Protein AF-A0A199XP90-F1 (afdb_monomer)

Solvent-accessible surface area (backbone atoms only — not comparable to full-atom values): 10133 Å² total; per-residue (Å²): 135,80,82,78,70,86,72,71,59,47,82,38,42,65,69,56,48,63,66,47,54,86,47,52,88,56,64,65,50,75,44,83,44,78,49,76,59,96,94,42,81,42,69,34,28,42,36,39,73,71,50,55,44,55,86,31,50,39,32,76,76,26,42,27,30,39,24,42,55,60,107,55,81,41,78,66,85,40,76,44,91,37,74,41,68,68,54,44,53,51,50,45,55,52,41,36,74,75,69,54,57,38,44,68,35,54,50,32,42,28,63,55,61,92,88,61,94,69,41,43,48,25,52,42,96,47,85,54,65,55,80,49,64,30,72,69,48,50,50,53,41,54,77,68,66,66,76,95,77,83,87,80,93,73,74,58,52,63,71,73,82,81,86,78,88,130

Organism: NCBI:txid29536

pLDDT: mean 78.68, std 18.37, range [20.64, 97.25]

Nearest PDB structures (foldseek):
  4yb7-assembly1_I  TM=4.421E-01  e=9.995E+00  Campylobacter jejuni RM1221

Structure (mmCIF, N/CA/C/O backbone):
data_AF-A0A199XP90-F1
#
_entry.id   AF-A0A199XP90-F1
#
loop_
_atom_site.group_PDB
_atom_site.id
_atom_site.type_symbol
_atom_site.label_atom_id
_atom_site.label_alt_id
_atom_site.label_comp_id
_atom_site.label_asym_id
_atom_site.label_entity_id
_atom_site.label_seq_id
_atom_site.pdbx_PDB_ins_code
_atom_site.Cartn_x
_atom_site.Cartn_y
_atom_site.Cartn_z
_atom_site.occupancy
_atom_site.B_iso_or_equiv
_atom_site.auth_seq_id
_atom_site.auth_comp_id
_atom_site.auth_asym_id
_atom_site.auth_atom_id
_atom_site.pdbx_PDB_model_num
ATOM 1 N N . MET A 1 1 ? 7.357 25.015 -2.105 1.00 20.64 1 MET A N 1
ATOM 2 C CA . MET A 1 1 ? 6.019 24.513 -2.471 1.00 20.64 1 MET A CA 1
ATOM 3 C C . MET A 1 1 ? 6.181 23.012 -2.601 1.00 20.64 1 MET A C 1
ATOM 5 O O . MET A 1 1 ? 6.912 22.584 -3.479 1.00 20.64 1 MET A O 1
ATOM 9 N N . VAL A 1 2 ? 5.710 22.246 -1.619 1.00 20.98 2 VAL A N 1
ATOM 10 C CA . VAL A 1 2 ? 5.901 20.790 -1.586 1.00 20.98 2 VAL A CA 1
ATOM 11 C C . VAL A 1 2 ? 4.670 20.192 -2.247 1.00 20.98 2 VAL A C 1
ATOM 13 O O . VAL A 1 2 ? 3.575 20.334 -1.707 1.00 20.98 2 VAL A O 1
ATOM 16 N N . GLU A 1 3 ? 4.826 19.609 -3.436 1.00 20.81 3 GLU A N 1
ATOM 17 C CA . GLU A 1 3 ? 3.765 18.792 -4.022 1.00 20.81 3 GLU A CA 1
ATOM 18 C C . GLU A 1 3 ? 3.508 17.618 -3.076 1.00 20.81 3 GLU A C 1
ATOM 20 O O . GLU A 1 3 ? 4.380 16.784 -2.829 1.00 20.81 3 GLU A O 1
ATOM 25 N N . ILE A 1 4 ? 2.311 17.593 -2.495 1.00 24.44 4 ILE A N 1
ATOM 26 C CA . ILE A 1 4 ? 1.813 16.455 -1.735 1.00 24.44 4 ILE A CA 1
ATOM 27 C C . ILE A 1 4 ? 1.481 15.396 -2.786 1.00 24.44 4 ILE A C 1
ATOM 29 O O . ILE A 1 4 ? 0.396 15.406 -3.361 1.00 24.44 4 ILE A O 1
ATOM 33 N N . GLY A 1 5 ? 2.441 14.518 -3.089 1.00 34.72 5 GLY A N 1
ATOM 34 C CA . GLY A 1 5 ? 2.122 13.249 -3.739 1.00 34.72 5 GLY A CA 1
ATOM 35 C C . GLY A 1 5 ? 1.011 12.581 -2.932 1.00 34.72 5 GLY A C 1
ATOM 36 O O . GLY A 1 5 ? 1.022 12.666 -1.702 1.00 34.72 5 GLY A O 1
ATOM 37 N N . PHE A 1 6 ? 0.018 11.994 -3.597 1.00 39.84 6 PHE A N 1
ATOM 38 C CA . PHE A 1 6 ? -1.089 11.305 -2.938 1.00 39.84 6 PHE A CA 1
ATOM 39 C C . PHE A 1 6 ? -0.557 10.068 -2.197 1.00 39.84 6 PHE A C 1
ATOM 41 O O . PHE A 1 6 ? -0.653 8.937 -2.664 1.00 39.84 6 PHE A O 1
ATOM 48 N N . TYR A 1 7 ? 0.045 10.271 -1.027 1.00 51.91 7 TYR A N 1
ATOM 49 C CA . TYR A 1 7 ? 0.364 9.203 -0.102 1.00 51.91 7 TYR A CA 1
ATOM 50 C C . TYR A 1 7 ? -0.975 8.622 0.348 1.00 51.91 7 TYR A C 1
ATOM 52 O O . TYR A 1 7 ? -1.729 9.273 1.069 1.00 51.91 7 TYR A O 1
ATOM 60 N N . GLN A 1 8 ? -1.314 7.416 -0.108 1.00 72.25 8 GLN A N 1
ATOM 61 C CA . GLN A 1 8 ? -2.481 6.730 0.431 1.00 72.25 8 GLN A CA 1
ATOM 62 C C . GLN A 1 8 ? -2.183 6.358 1.885 1.00 72.25 8 GLN A C 1
ATOM 64 O O . GLN A 1 8 ? -1.399 5.454 2.188 1.00 72.25 8 GLN A O 1
ATOM 69 N N . TYR A 1 9 ? -2.769 7.125 2.792 1.00 84.19 9 TYR A N 1
ATOM 70 C CA . TYR A 1 9 ? -2.802 6.843 4.216 1.00 84.19 9 TYR A CA 1
ATOM 71 C C . TYR A 1 9 ? -4.001 5.950 4.531 1.00 84.19 9 TYR A C 1
ATOM 73 O O . TYR A 1 9 ? -5.032 6.046 3.866 1.00 84.19 9 TYR A O 1
ATOM 81 N N . LEU A 1 10 ? -3.903 5.127 5.576 1.00 87.62 10 LEU A N 1
ATOM 82 C CA . LEU A 1 10 ? -5.098 4.522 6.167 1.00 87.62 10 LEU A CA 1
ATOM 83 C C . LEU A 1 10 ? -5.641 5.448 7.253 1.00 87.62 10 LEU A C 1
ATOM 85 O O . LEU A 1 10 ? -4.874 5.957 8.065 1.00 87.62 10 LEU A O 1
ATOM 89 N N . ILE A 1 11 ? -6.957 5.633 7.302 1.00 90.44 11 ILE A N 1
ATOM 90 C CA . ILE A 1 11 ? -7.628 6.260 8.445 1.00 90.44 11 ILE A CA 1
ATOM 91 C C . ILE A 1 11 ? -8.235 5.133 9.269 1.00 90.44 11 ILE A C 1
ATOM 93 O O . ILE A 1 11 ? -9.194 4.497 8.844 1.00 90.44 11 ILE A O 1
ATOM 97 N N . ILE A 1 12 ? -7.648 4.855 10.431 1.00 92.88 12 ILE A N 1
ATOM 98 C CA . ILE A 1 12 ? -8.002 3.695 11.257 1.00 92.88 12 ILE A CA 1
ATOM 99 C C . ILE A 1 12 ? -8.224 4.100 12.706 1.00 92.88 12 ILE A C 1
ATOM 101 O O . ILE A 1 12 ? -7.587 5.017 13.218 1.00 92.88 12 ILE A O 1
ATOM 105 N N . ASN A 1 13 ? -9.145 3.428 13.392 1.00 93.12 13 ASN A N 1
ATOM 106 C CA . ASN A 1 13 ? -9.347 3.658 14.821 1.00 93.12 13 ASN A CA 1
ATOM 107 C C . ASN A 1 13 ? -8.183 3.064 15.646 1.00 93.12 13 ASN A C 1
ATOM 109 O O . ASN A 1 13 ? -7.346 2.314 15.137 1.00 93.12 13 ASN A O 1
ATOM 113 N N . GLU A 1 14 ? -8.115 3.415 16.932 1.00 94.88 14 GLU A N 1
ATOM 114 C CA . GLU A 1 14 ? -7.035 2.961 17.821 1.00 94.88 14 GLU A CA 1
ATOM 115 C C . GLU A 1 14 ? -6.998 1.433 17.975 1.00 94.88 14 GLU A C 1
ATOM 117 O O . GLU A 1 14 ? -5.920 0.843 17.977 1.00 94.88 14 GLU A O 1
ATOM 122 N N . SER A 1 15 ? -8.162 0.782 18.055 1.00 95.62 15 SER A N 1
ATOM 123 C CA . SER A 1 15 ? -8.261 -0.674 18.201 1.00 95.62 15 SER A CA 1
ATOM 124 C C . SER A 1 15 ? -7.674 -1.407 16.996 1.00 95.62 15 SER A C 1
ATOM 126 O O . SER A 1 15 ? -6.905 -2.351 17.164 1.00 95.62 15 SER A O 1
ATOM 128 N N . PHE A 1 16 ? -7.984 -0.947 15.783 1.00 95.56 16 PHE A N 1
ATOM 129 C CA . PHE A 1 16 ? -7.468 -1.553 14.564 1.00 95.56 16 PHE A CA 1
ATOM 130 C C . PHE A 1 16 ? -5.976 -1.265 14.384 1.00 95.56 16 PHE A C 1
ATOM 132 O O . PHE A 1 16 ? -5.216 -2.162 14.029 1.00 95.56 16 PHE A O 1
ATOM 139 N N . LEU A 1 17 ? -5.517 -0.058 14.734 1.00 94.94 17 LEU A N 1
ATOM 140 C CA . LEU A 1 17 ? -4.087 0.251 14.786 1.00 94.94 17 LEU A CA 1
ATOM 141 C C . LEU A 1 17 ? -3.339 -0.681 15.754 1.00 94.94 17 LEU A C 1
ATOM 143 O O . LEU A 1 17 ? -2.279 -1.201 15.411 1.00 94.94 17 LEU A O 1
ATOM 147 N N . ALA A 1 18 ? -3.870 -0.901 16.959 1.00 96.25 18 ALA A N 1
ATOM 148 C CA . ALA A 1 18 ? -3.273 -1.805 17.940 1.00 96.25 18 ALA A CA 1
ATOM 149 C C . ALA A 1 18 ? -3.199 -3.250 17.423 1.00 96.25 18 ALA A C 1
ATOM 151 O O . ALA A 1 18 ? -2.173 -3.904 17.604 1.00 96.25 18 ALA A O 1
ATOM 152 N N . PHE A 1 19 ? -4.246 -3.710 16.734 1.00 96.81 19 PHE A N 1
ATOM 153 C CA . PHE A 1 19 ? -4.288 -5.020 16.086 1.00 96.81 19 PHE A CA 1
ATOM 154 C C . PHE A 1 19 ? -3.282 -5.159 14.934 1.00 96.81 19 PHE A C 1
ATOM 156 O O . PHE A 1 19 ? -2.691 -6.221 14.770 1.00 96.81 19 PHE A O 1
ATOM 163 N N . LEU A 1 20 ? -3.079 -4.107 14.138 1.00 94.06 20 LEU A N 1
ATOM 164 C CA . LEU A 1 20 ? -2.264 -4.153 12.921 1.00 94.06 20 LEU A CA 1
ATOM 165 C C . LEU A 1 20 ? -0.755 -4.054 13.201 1.00 94.06 20 LEU A C 1
ATOM 167 O O . LEU A 1 20 ? 0.055 -4.603 12.454 1.00 94.06 20 LEU A O 1
ATOM 171 N N . LYS A 1 21 ? -0.366 -3.385 14.295 1.00 93.12 21 LYS A N 1
ATOM 172 C CA . LYS A 1 21 ? 1.037 -3.156 14.695 1.00 93.12 21 LYS A CA 1
ATOM 173 C C . LYS A 1 21 ? 1.931 -4.408 14.660 1.00 93.12 21 LYS A C 1
ATOM 175 O O . LYS A 1 21 ? 3.025 -4.298 14.113 1.00 93.12 21 LYS A O 1
ATOM 180 N N . PRO A 1 22 ? 1.524 -5.581 15.183 1.00 93.56 22 PRO A N 1
ATOM 181 C CA . PRO A 1 22 ? 2.353 -6.789 15.154 1.00 93.56 22 PRO A CA 1
ATOM 182 C C . PRO A 1 22 ? 2.674 -7.309 13.746 1.00 93.56 22 PRO A C 1
ATOM 184 O O . PRO A 1 22 ? 3.646 -8.037 13.584 1.00 93.56 22 PRO A O 1
ATOM 187 N N . TYR A 1 23 ? 1.876 -6.945 12.738 1.00 91.19 23 TYR A N 1
ATOM 188 C CA . TYR A 1 23 ? 2.073 -7.354 11.343 1.00 91.19 23 TYR A CA 1
ATOM 189 C C . TYR A 1 23 ? 2.932 -6.364 10.547 1.00 91.19 23 TYR A C 1
ATOM 191 O O . TYR A 1 23 ? 3.285 -6.624 9.397 1.00 91.19 23 TYR A O 1
ATOM 199 N N . CYS A 1 24 ? 3.271 -5.216 11.138 1.00 90.12 24 CYS A N 1
ATOM 200 C CA . CYS A 1 24 ? 4.095 -4.203 10.497 1.00 90.12 24 CYS A CA 1
ATOM 201 C C . CYS A 1 24 ? 5.569 -4.615 10.577 1.00 90.12 24 CYS A C 1
ATOM 203 O O . CYS A 1 24 ? 6.204 -4.491 11.620 1.00 90.12 24 CYS A O 1
ATOM 205 N N . ASN A 1 25 ? 6.127 -5.070 9.455 1.00 82.19 25 ASN A N 1
ATOM 206 C CA . ASN A 1 25 ? 7.520 -5.529 9.371 1.00 82.19 25 ASN A CA 1
ATOM 207 C C . ASN A 1 25 ? 8.545 -4.400 9.163 1.00 82.19 25 ASN A C 1
ATOM 209 O O . ASN A 1 25 ? 9.707 -4.677 8.882 1.00 82.19 25 ASN A O 1
ATOM 213 N N . GLY A 1 26 ? 8.120 -3.145 9.312 1.00 84.69 26 GLY A N 1
ATOM 214 C CA . GLY A 1 26 ? 8.909 -1.965 8.987 1.00 84.69 26 GLY A CA 1
ATOM 215 C C . GLY A 1 26 ? 8.493 -0.726 9.773 1.00 84.69 26 GLY A C 1
ATOM 216 O O . GLY A 1 26 ? 7.477 -0.741 10.478 1.00 84.69 26 GLY A O 1
ATOM 217 N N . PRO A 1 27 ? 9.256 0.373 9.650 1.00 89.81 27 PRO A N 1
ATOM 218 C CA . PRO A 1 27 ? 8.895 1.641 10.260 1.00 89.81 27 PRO A CA 1
ATOM 219 C C . PRO A 1 27 ? 7.551 2.142 9.723 1.00 89.81 27 PRO A C 1
ATOM 221 O O . PRO A 1 27 ? 7.275 2.103 8.522 1.00 89.81 27 PRO A O 1
ATOM 224 N N . PHE A 1 28 ? 6.727 2.669 10.621 1.00 92.12 28 PHE A N 1
ATOM 225 C CA . PHE A 1 28 ? 5.455 3.300 10.293 1.00 92.12 28 PHE A CA 1
ATOM 226 C C . PHE A 1 28 ? 5.310 4.621 11.051 1.00 92.12 28 PHE A C 1
ATOM 228 O O . PHE A 1 28 ? 5.981 4.864 12.055 1.00 92.12 28 PHE A O 1
ATOM 235 N N . GLN A 1 29 ? 4.428 5.479 10.558 1.00 93.06 29 GLN A N 1
ATOM 236 C CA . GLN A 1 29 ? 4.071 6.755 11.163 1.00 93.06 29 GLN A CA 1
ATOM 237 C C . GLN A 1 29 ? 2.578 6.780 11.470 1.00 93.06 29 GLN A C 1
ATOM 239 O O . GLN A 1 29 ? 1.769 6.167 10.769 1.00 93.06 29 GLN A O 1
ATOM 244 N N . THR A 1 30 ? 2.221 7.498 12.532 1.00 94.88 30 THR A N 1
ATOM 245 C CA . THR A 1 30 ? 0.828 7.686 12.936 1.00 94.88 30 THR A CA 1
ATOM 246 C C . THR A 1 30 ? 0.576 9.109 13.395 1.00 94.88 30 THR A C 1
ATOM 248 O O . THR A 1 30 ? 1.351 9.635 14.195 1.00 94.88 30 THR A O 1
ATOM 251 N N . TRP A 1 31 ? -0.551 9.685 12.985 1.00 95.88 31 TRP A N 1
ATOM 252 C CA . TRP A 1 31 ? -1.014 10.989 13.456 1.00 95.88 31 TRP A CA 1
ATOM 253 C C . TRP A 1 31 ? -2.459 10.898 13.920 1.00 95.88 31 TRP A C 1
ATOM 255 O O . TRP A 1 31 ? -3.329 10.452 13.175 1.00 95.88 31 TRP A O 1
ATOM 265 N N . LYS A 1 32 ? -2.725 11.344 15.148 1.00 96.31 32 LYS A N 1
ATOM 266 C CA . LYS A 1 32 ? -4.087 11.393 15.680 1.00 96.31 32 LYS A CA 1
ATOM 267 C C . LYS A 1 32 ? -4.873 12.508 15.009 1.00 96.31 32 LYS A C 1
ATOM 269 O O . LYS A 1 32 ? -4.402 13.640 14.933 1.00 96.31 32 LYS A O 1
ATOM 274 N N . ILE A 1 33 ? -6.091 12.189 14.596 1.00 94.94 33 ILE A N 1
ATOM 275 C CA . ILE A 1 33 ? -7.048 13.138 14.036 1.00 94.94 33 ILE A CA 1
ATOM 276 C C . ILE A 1 33 ? -8.396 13.005 14.734 1.00 94.94 33 ILE A C 1
ATOM 278 O O . ILE A 1 33 ? -8.762 11.939 15.236 1.00 94.94 33 ILE A O 1
ATOM 282 N N . LYS A 1 34 ? -9.141 14.109 14.753 1.00 94.19 34 LYS A N 1
ATOM 283 C CA . LYS A 1 34 ? -10.533 14.140 15.197 1.00 94.19 34 LYS A CA 1
ATOM 284 C C . LYS A 1 34 ? -11.430 14.344 13.986 1.00 94.19 34 LYS A C 1
ATOM 286 O O . LYS A 1 34 ? -11.116 15.168 13.131 1.00 94.19 34 LYS A O 1
ATOM 291 N N . ALA A 1 35 ? -12.526 13.606 13.935 1.00 88.50 35 ALA A N 1
ATOM 292 C CA . ALA A 1 35 ? -13.558 13.751 12.923 1.00 88.50 35 ALA A CA 1
ATOM 293 C C . ALA A 1 35 ? -14.911 13.864 13.623 1.00 88.50 35 ALA A C 1
ATOM 295 O O . ALA A 1 35 ? -15.200 13.071 14.514 1.00 88.50 35 ALA A O 1
ATOM 296 N N . THR A 1 36 ? -15.738 14.818 13.211 1.00 91.00 36 THR A N 1
ATOM 297 C CA . THR A 1 36 ? -17.084 15.004 13.761 1.00 91.00 36 THR A CA 1
ATOM 298 C C . THR A 1 36 ? -18.104 14.667 12.682 1.00 91.00 36 THR A C 1
ATOM 300 O O . THR A 1 36 ? -18.033 15.195 11.572 1.00 91.00 36 THR A O 1
ATOM 303 N N . HIS A 1 37 ? -19.066 13.800 12.993 1.00 87.12 37 HIS A N 1
ATOM 304 C CA . HIS A 1 37 ? -20.183 13.487 12.103 1.00 87.12 37 HIS A CA 1
ATOM 305 C C . HIS A 1 37 ? -21.490 13.481 12.890 1.00 87.12 37 HIS A C 1
ATOM 307 O O . HIS A 1 37 ? -21.604 12.755 13.872 1.00 87.12 37 HIS A O 1
ATOM 313 N N . LYS A 1 38 ? -22.476 14.281 12.451 1.00 87.12 38 LYS A N 1
ATOM 314 C CA . LYS A 1 38 ? -23.794 14.418 13.106 1.00 87.12 38 LYS A CA 1
ATOM 315 C C . LYS A 1 38 ? -23.678 14.556 14.634 1.00 87.12 38 LYS A C 1
ATOM 317 O O . LYS A 1 38 ? -24.285 13.790 15.370 1.00 87.12 38 LYS A O 1
ATOM 322 N N . GLU A 1 39 ? -22.857 15.511 15.078 1.00 91.75 39 GLU A N 1
ATOM 323 C CA . GLU A 1 39 ? -22.623 15.838 16.500 1.00 91.75 39 GLU A CA 1
ATOM 324 C C . GLU A 1 39 ? -21.882 14.765 17.320 1.00 91.75 39 GLU A C 1
ATOM 326 O O . GLU A 1 39 ? -21.657 14.952 18.514 1.00 91.75 39 GLU A O 1
ATOM 331 N N . VAL A 1 40 ? -21.441 13.670 16.695 1.00 90.81 40 VAL A N 1
ATOM 332 C CA . VAL A 1 40 ? -20.600 12.656 17.337 1.00 90.81 40 VAL A CA 1
ATOM 333 C C . VAL A 1 40 ? -19.140 12.883 16.963 1.00 90.81 40 VAL A C 1
ATOM 335 O O . VAL A 1 40 ? -18.793 12.945 15.780 1.00 90.81 40 VAL A O 1
ATOM 338 N N . ASP A 1 41 ? -18.285 12.975 17.980 1.00 90.81 41 ASP A N 1
ATOM 339 C CA . ASP A 1 41 ? -16.838 13.082 17.824 1.00 90.81 41 ASP A CA 1
ATOM 340 C C . ASP A 1 41 ? -16.178 11.703 17.808 1.00 90.81 41 ASP A C 1
ATOM 342 O O . ASP A 1 41 ? -16.319 10.891 18.724 1.00 90.81 41 ASP A O 1
ATOM 346 N N . TYR A 1 42 ? -15.373 11.475 16.779 1.00 90.44 42 TYR A N 1
ATOM 347 C CA . TYR A 1 42 ? -14.574 10.280 16.585 1.00 90.44 42 TYR A CA 1
ATOM 348 C C . TYR A 1 42 ? -13.092 10.641 16.618 1.00 90.44 42 TYR A C 1
ATOM 350 O O . TYR A 1 42 ? -12.666 11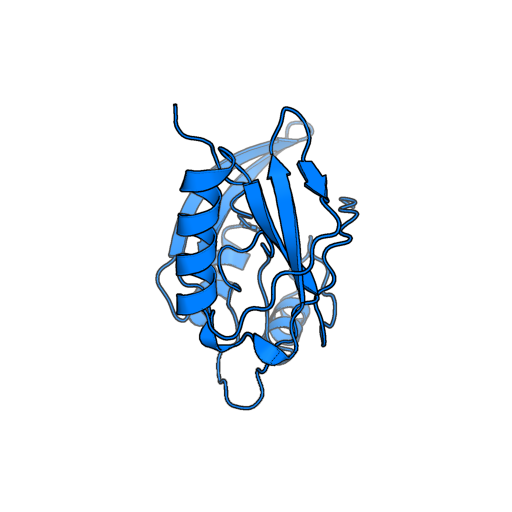.676 16.101 1.00 90.44 42 TYR A O 1
ATOM 358 N N . THR A 1 43 ? -12.284 9.761 17.205 1.00 94.00 43 THR A N 1
ATOM 359 C CA . THR A 1 43 ? -10.821 9.859 17.145 1.00 94.00 43 THR A CA 1
ATOM 360 C C . THR A 1 43 ? -10.279 8.731 16.283 1.00 94.00 43 THR A C 1
ATOM 362 O O . THR A 1 43 ? -10.516 7.557 16.569 1.00 94.00 43 THR A O 1
ATOM 365 N N . TYR A 1 44 ? -9.528 9.096 15.249 1.00 94.25 44 TYR A N 1
ATOM 366 C CA . TYR A 1 44 ? -8.856 8.167 14.348 1.00 94.25 44 TYR A CA 1
ATOM 367 C C . TYR A 1 44 ? -7.354 8.447 14.320 1.00 94.25 44 TYR A C 1
ATOM 3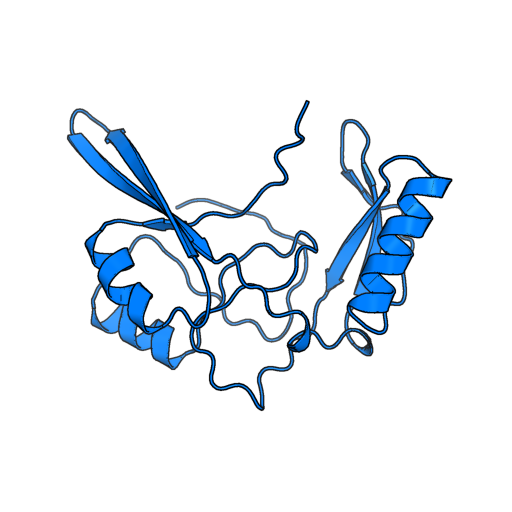69 O O . TYR A 1 44 ? -6.867 9.460 14.826 1.00 94.25 44 TYR A O 1
ATOM 377 N N . ASN A 1 45 ? -6.620 7.542 13.693 1.00 94.38 45 ASN A N 1
ATOM 378 C CA . ASN A 1 45 ? -5.220 7.686 13.361 1.00 94.38 45 ASN A CA 1
ATOM 379 C C . ASN A 1 45 ? -5.077 7.661 11.839 1.00 94.38 45 ASN A C 1
ATOM 381 O O . ASN A 1 45 ? -5.549 6.733 11.184 1.00 94.38 45 ASN A O 1
ATOM 385 N N . ILE A 1 46 ? -4.387 8.656 11.291 1.00 93.06 46 ILE A N 1
ATOM 386 C CA . ILE A 1 46 ? -3.759 8.547 9.977 1.00 93.06 46 ILE A CA 1
ATOM 387 C C . ILE A 1 46 ? -2.564 7.618 10.163 1.00 93.06 46 ILE A C 1
ATOM 389 O O . ILE A 1 46 ? -1.675 7.930 10.950 1.00 93.06 46 ILE A O 1
ATOM 393 N N . PHE A 1 47 ? -2.550 6.489 9.471 1.00 91.56 47 PHE A N 1
ATOM 394 C CA . PHE A 1 47 ? -1.486 5.496 9.495 1.00 91.56 47 PHE A CA 1
ATOM 395 C C . PHE A 1 47 ? -0.755 5.474 8.152 1.00 91.56 47 PHE A C 1
ATOM 397 O O . PHE A 1 47 ? -1.376 5.497 7.085 1.00 91.56 47 PHE A O 1
ATOM 404 N N . TYR A 1 48 ? 0.573 5.411 8.222 1.00 89.56 48 TYR A N 1
ATOM 405 C CA . TYR A 1 48 ? 1.448 5.326 7.064 1.00 89.56 48 TYR A CA 1
ATOM 406 C C . TYR A 1 48 ? 2.544 4.291 7.291 1.00 89.56 48 TYR A C 1
ATOM 408 O O . TYR A 1 48 ? 3.364 4.455 8.192 1.00 89.56 48 TYR A O 1
ATOM 416 N N . LEU A 1 49 ? 2.599 3.250 6.462 1.00 87.50 49 LEU A N 1
ATOM 417 C CA . LEU A 1 49 ? 3.742 2.335 6.451 1.00 87.50 49 LEU A CA 1
ATOM 418 C C . LEU A 1 49 ? 4.846 2.941 5.571 1.00 87.50 49 LEU A C 1
ATOM 420 O O . LEU A 1 49 ? 4.624 3.167 4.380 1.00 87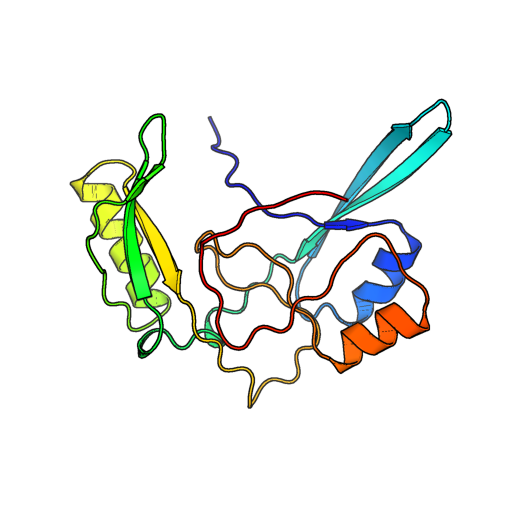.50 49 LEU A O 1
ATOM 424 N N . ASN A 1 50 ? 6.012 3.238 6.154 1.00 84.88 50 ASN A N 1
ATOM 425 C CA . ASN A 1 50 ? 7.110 3.898 5.434 1.00 84.88 50 ASN A CA 1
ATOM 426 C C . ASN A 1 50 ? 7.804 2.943 4.466 1.00 84.88 50 ASN A C 1
ATOM 428 O O . ASN A 1 50 ? 8.298 3.367 3.424 1.00 84.88 50 ASN A O 1
ATOM 432 N N . GLU A 1 51 ? 7.886 1.672 4.849 1.00 82.56 51 GLU A N 1
ATOM 433 C CA . GLU A 1 51 ? 8.542 0.653 4.049 1.00 82.56 51 GLU A CA 1
ATOM 434 C C . GLU A 1 51 ? 7.654 0.227 2.879 1.00 82.56 51 GLU A C 1
ATOM 436 O O . GLU A 1 51 ? 6.463 -0.051 3.045 1.00 82.56 51 GLU A O 1
ATOM 441 N N . TYR A 1 52 ? 8.260 0.155 1.699 1.00 82.31 52 TYR A N 1
ATOM 442 C CA . TYR A 1 52 ? 7.658 -0.404 0.499 1.00 82.31 52 TYR A CA 1
ATOM 443 C C . TYR A 1 52 ? 8.494 -1.583 -0.004 1.00 82.31 52 TYR A C 1
ATOM 445 O O . TYR A 1 52 ? 9.700 -1.652 0.228 1.00 82.31 52 TYR A O 1
ATOM 453 N N . LYS A 1 53 ? 7.840 -2.515 -0.696 1.00 83.19 53 LYS A N 1
ATOM 454 C CA . LYS A 1 53 ? 8.434 -3.730 -1.258 1.00 83.19 53 LYS A CA 1
ATOM 455 C C . LYS A 1 53 ? 8.497 -3.628 -2.777 1.00 83.19 53 LYS A C 1
ATOM 457 O O . LYS A 1 53 ? 7.546 -3.991 -3.470 1.00 83.19 53 LYS A O 1
ATOM 462 N N . SER A 1 54 ? 9.593 -3.074 -3.297 1.00 82.19 54 SER A N 1
ATOM 463 C CA . SER A 1 54 ? 9.854 -3.048 -4.746 1.00 82.19 54 SER A CA 1
ATOM 464 C C . SER A 1 54 ? 10.331 -4.407 -5.266 1.00 82.19 54 SER A C 1
ATOM 466 O O . SER A 1 54 ? 10.077 -4.755 -6.414 1.00 82.19 54 SER A O 1
ATOM 468 N N . ASP A 1 55 ? 10.937 -5.216 -4.399 1.00 84.94 55 ASP A N 1
ATOM 469 C CA . ASP A 1 55 ? 11.413 -6.575 -4.659 1.00 84.94 55 ASP A CA 1
ATOM 470 C C . ASP A 1 55 ? 10.287 -7.591 -4.907 1.00 84.94 55 ASP A C 1
ATOM 472 O O . ASP A 1 55 ? 10.541 -8.696 -5.384 1.00 84.94 55 ASP A O 1
ATOM 476 N N . PHE A 1 56 ? 9.036 -7.227 -4.617 1.00 85.56 56 PHE A N 1
ATOM 477 C CA . PHE A 1 56 ? 7.867 -8.061 -4.908 1.00 85.56 56 PHE A CA 1
ATOM 478 C C . PHE A 1 56 ? 7.358 -7.848 -6.337 1.00 85.56 56 PHE A C 1
ATOM 480 O O . PHE A 1 56 ? 6.516 -8.611 -6.802 1.00 85.56 56 PHE A O 1
ATOM 487 N N . ILE A 1 57 ? 7.834 -6.821 -7.042 1.00 85.25 57 ILE A N 1
ATOM 488 C CA . ILE A 1 57 ? 7.385 -6.497 -8.395 1.00 85.25 57 ILE A CA 1
ATOM 489 C C . ILE A 1 57 ? 8.189 -7.319 -9.402 1.00 85.25 57 ILE A C 1
ATOM 491 O O . ILE A 1 57 ? 9.417 -7.255 -9.456 1.00 85.25 57 ILE A O 1
ATOM 495 N N . ASN A 1 58 ? 7.491 -8.060 -10.260 1.00 88.69 58 ASN A N 1
ATOM 496 C CA . ASN A 1 58 ? 8.092 -8.641 -11.450 1.00 88.69 58 ASN A CA 1
ATOM 497 C C . ASN A 1 58 ? 8.115 -7.586 -12.563 1.00 88.69 58 ASN A C 1
ATOM 499 O O . ASN A 1 58 ? 7.187 -7.502 -13.369 1.00 88.69 58 ASN A O 1
ATOM 503 N N . TYR A 1 59 ? 9.168 -6.769 -12.584 1.00 88.12 59 TYR A N 1
ATOM 504 C CA . TYR A 1 59 ? 9.310 -5.656 -13.526 1.00 88.12 59 TYR A CA 1
ATOM 505 C C . TYR A 1 59 ? 9.242 -6.100 -14.989 1.00 88.12 59 TYR A C 1
ATOM 507 O O . TYR A 1 59 ? 8.549 -5.470 -15.777 1.00 88.12 59 TYR A O 1
ATOM 515 N N . GLU A 1 60 ? 9.858 -7.232 -15.335 1.00 90.44 60 GLU A N 1
ATOM 516 C CA . GLU A 1 60 ? 9.865 -7.745 -16.710 1.00 90.44 60 GLU A CA 1
ATOM 517 C C . GLU A 1 60 ? 8.477 -8.147 -17.226 1.00 90.44 60 GLU A C 1
ATOM 519 O O . GLU A 1 60 ? 8.235 -8.102 -18.431 1.00 90.44 60 GLU A O 1
ATOM 524 N N . LYS A 1 61 ? 7.573 -8.561 -16.329 1.00 90.25 61 LYS A N 1
ATOM 525 C CA . LYS A 1 61 ? 6.178 -8.906 -16.659 1.00 90.25 61 LYS A CA 1
ATOM 526 C C . LYS A 1 61 ? 5.202 -7.749 -16.451 1.00 90.25 61 LYS A C 1
ATOM 528 O O . LYS A 1 61 ? 4.009 -7.899 -16.716 1.00 90.25 61 LYS A O 1
ATOM 533 N N . SER A 1 62 ? 5.695 -6.635 -15.933 1.00 88.44 62 SER A N 1
ATOM 534 C CA . SER A 1 62 ? 4.914 -5.444 -15.651 1.00 88.44 62 SER A CA 1
ATOM 535 C C . SER A 1 62 ? 5.018 -4.453 -16.807 1.00 88.44 62 SER A C 1
ATOM 537 O O . SER A 1 62 ? 6.021 -4.419 -17.516 1.00 88.44 62 SER A O 1
ATOM 539 N N . THR A 1 63 ? 3.988 -3.634 -16.998 1.00 88.50 63 THR A N 1
ATOM 540 C CA . THR A 1 63 ? 3.939 -2.615 -18.048 1.00 88.50 63 THR A CA 1
ATOM 541 C C . THR A 1 63 ? 3.870 -1.229 -17.437 1.00 88.50 63 THR A C 1
ATOM 543 O O . THR A 1 63 ? 3.153 -0.980 -16.462 1.00 88.50 63 THR A O 1
ATOM 546 N N . PHE A 1 64 ? 4.615 -0.316 -18.044 1.00 88.38 64 PHE A N 1
ATOM 547 C CA . PHE A 1 64 ? 4.695 1.075 -17.638 1.00 88.38 64 PHE A CA 1
ATOM 548 C C . PHE A 1 64 ? 4.480 1.949 -18.861 1.00 88.38 64 PHE A C 1
ATOM 550 O O . PHE A 1 64 ? 4.895 1.589 -19.958 1.00 88.38 64 PHE A O 1
ATOM 557 N N . GLU A 1 65 ? 3.851 3.097 -18.673 1.00 88.44 65 GLU A N 1
ATOM 558 C CA . GLU A 1 65 ? 3.643 4.090 -19.716 1.00 88.44 65 GLU A CA 1
ATOM 559 C C . GLU A 1 65 ? 4.162 5.447 -19.263 1.00 88.44 65 GLU A C 1
ATOM 561 O O . GLU A 1 65 ? 4.221 5.756 -18.069 1.00 88.44 65 GLU A O 1
ATOM 566 N N . LEU A 1 66 ? 4.544 6.266 -20.237 1.00 86.38 66 LEU A N 1
ATOM 567 C CA . LEU A 1 66 ? 4.872 7.659 -19.997 1.00 86.38 66 LEU A CA 1
ATOM 568 C C . LEU A 1 66 ? 3.592 8.495 -19.947 1.00 86.38 66 LEU A C 1
ATOM 570 O O . LEU A 1 66 ? 2.773 8.466 -20.868 1.00 86.38 66 LEU A O 1
ATOM 574 N N . PHE A 1 67 ? 3.458 9.284 -18.889 1.00 79.44 67 PHE A N 1
ATOM 575 C CA . PHE A 1 67 ? 2.398 10.267 -18.741 1.00 79.44 67 PHE A CA 1
ATOM 576 C C . PHE A 1 67 ? 2.990 11.663 -18.720 1.00 79.44 67 PHE A C 1
ATOM 578 O O . PHE A 1 67 ? 4.039 11.887 -18.124 1.00 79.44 67 PHE A O 1
ATOM 585 N N . GLU A 1 68 ? 2.292 12.614 -19.324 1.00 76.31 68 GLU A N 1
ATOM 586 C CA . GLU A 1 68 ? 2.584 14.032 -19.172 1.00 76.31 68 GLU A CA 1
ATOM 587 C C . GLU A 1 68 ? 1.731 14.594 -18.031 1.00 76.31 68 GLU A C 1
ATOM 589 O O . GLU A 1 68 ? 0.498 14.494 -18.052 1.00 76.31 68 GLU A O 1
ATOM 594 N N . LYS A 1 69 ? 2.375 15.186 -17.021 1.00 66.44 69 LYS A N 1
ATOM 595 C CA . LYS A 1 69 ? 1.686 15.875 -15.929 1.00 66.44 69 LYS A CA 1
ATOM 596 C C . LYS A 1 69 ? 1.630 17.372 -16.237 1.00 66.44 69 LYS A C 1
ATOM 598 O O . LYS A 1 69 ? 2.497 18.138 -15.829 1.00 66.44 69 LYS A O 1
ATOM 603 N N . ASN A 1 70 ? 0.588 17.778 -16.958 1.00 62.03 70 ASN A N 1
ATOM 604 C CA . ASN A 1 70 ? 0.138 19.173 -16.986 1.00 62.03 70 ASN A CA 1
ATOM 605 C C . ASN A 1 70 ? -1.024 19.328 -15.984 1.00 62.03 70 ASN A C 1
ATOM 607 O O . ASN A 1 70 ? -1.206 18.470 -15.123 1.00 62.03 70 ASN A O 1
ATOM 611 N N . TYR A 1 71 ? -1.837 20.390 -16.057 1.00 55.75 71 TYR A N 1
ATOM 612 C CA . TYR A 1 71 ? -3.046 20.555 -15.218 1.00 55.75 71 TYR A CA 1
ATOM 613 C C . TYR A 1 71 ? -3.978 19.313 -15.182 1.00 55.75 71 TYR A C 1
ATOM 615 O O . TYR A 1 71 ? -4.836 19.217 -14.307 1.00 55.75 71 TYR A O 1
ATOM 623 N N . SER A 1 72 ? -3.789 18.363 -16.105 1.00 60.97 72 SER A N 1
ATOM 624 C CA . SER A 1 72 ? -4.305 16.994 -16.090 1.00 60.97 72 SER A CA 1
ATOM 625 C 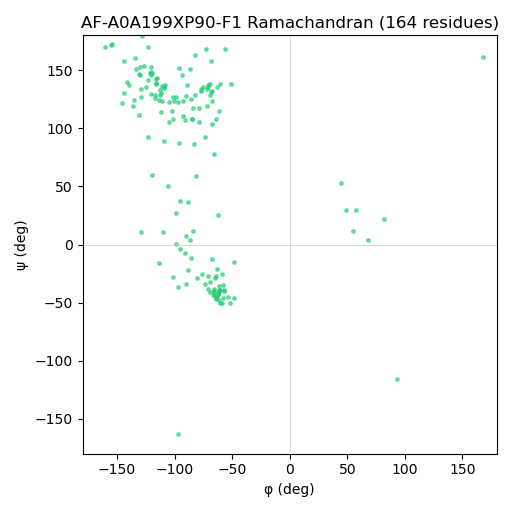C . SER A 1 72 ? -3.201 15.983 -16.445 1.00 60.97 72 SER A C 1
ATOM 627 O O . SER A 1 72 ? -2.316 16.299 -17.243 1.00 60.97 72 SER A O 1
ATOM 629 N N . THR A 1 73 ? -3.301 14.757 -15.925 1.00 68.25 73 THR A N 1
ATOM 630 C CA . THR A 1 73 ? -2.444 13.616 -16.297 1.00 68.25 73 THR A CA 1
ATOM 631 C C . THR A 1 73 ? -2.916 13.017 -17.623 1.00 68.25 73 THR A C 1
ATOM 633 O O . THR A 1 73 ? -4.045 12.533 -17.708 1.00 68.25 73 THR A O 1
ATOM 636 N N . ILE A 1 74 ? -2.079 13.055 -18.661 1.00 74.44 74 ILE A N 1
ATOM 637 C CA . ILE A 1 74 ? -2.406 12.542 -20.003 1.00 74.44 74 ILE A CA 1
ATOM 638 C C . ILE A 1 74 ? -1.450 11.394 -20.341 1.00 74.44 74 ILE A C 1
ATOM 640 O O . ILE A 1 74 ? -0.236 11.575 -20.265 1.00 74.44 74 ILE A O 1
ATOM 644 N N . SER A 1 75 ? -1.981 10.219 -20.713 1.00 79.56 75 SER A N 1
ATOM 645 C CA . SER A 1 75 ? -1.144 9.127 -21.242 1.00 79.56 75 SER A CA 1
ATOM 646 C C . SER A 1 75 ? -0.605 9.525 -22.610 1.00 79.56 75 SER A C 1
ATOM 648 O O . SER A 1 75 ? -1.362 9.945 -23.489 1.00 79.56 75 SER A O 1
ATOM 650 N N . LEU A 1 76 ? 0.699 9.352 -22.801 1.00 81.19 76 LEU A N 1
ATOM 651 C CA . LEU A 1 76 ? 1.347 9.527 -24.097 1.00 81.19 76 LEU A CA 1
ATOM 652 C C . LEU A 1 76 ? 1.294 8.243 -24.944 1.00 81.19 76 LEU A C 1
ATOM 654 O O . LEU A 1 76 ? 1.858 8.216 -26.035 1.00 81.19 76 LEU A O 1
ATOM 658 N N . ASN A 1 77 ? 0.624 7.184 -24.457 1.00 80.44 77 ASN A N 1
ATOM 659 C CA . ASN A 1 77 ? 0.557 5.846 -25.062 1.00 80.44 77 ASN A CA 1
ATOM 660 C C . ASN A 1 77 ? 1.939 5.290 -25.448 1.00 80.44 77 ASN A C 1
ATOM 662 O O . ASN A 1 77 ? 2.082 4.538 -26.414 1.00 80.44 77 ASN A O 1
ATOM 666 N N . GLN A 1 78 ? 2.971 5.692 -24.709 1.00 86.25 78 GLN A N 1
ATOM 667 C CA . GLN A 1 78 ? 4.336 5.247 -24.921 1.00 86.25 78 GLN A CA 1
ATOM 668 C C . GLN A 1 78 ? 4.692 4.250 -23.828 1.00 86.25 78 GLN A C 1
ATOM 670 O O . GLN A 1 78 ? 4.940 4.642 -22.687 1.00 86.25 78 GLN A O 1
ATOM 675 N N . GLU A 1 79 ? 4.734 2.970 -24.192 1.00 89.62 79 GLU A N 1
ATOM 676 C CA . GLU A 1 79 ? 5.180 1.915 -23.289 1.00 89.62 79 GLU A CA 1
ATOM 677 C C . GLU A 1 79 ? 6.676 2.070 -22.984 1.00 89.62 79 GLU A C 1
ATOM 679 O O . GLU A 1 79 ? 7.515 2.238 -23.876 1.00 89.62 79 GLU A O 1
ATOM 684 N N . ILE A 1 80 ? 7.007 1.997 -21.701 1.00 89.25 80 ILE A N 1
ATOM 685 C CA . ILE A 1 80 ? 8.359 2.037 -21.171 1.00 89.25 80 ILE A CA 1
ATOM 686 C C . ILE A 1 80 ? 8.669 0.661 -20.596 1.00 89.25 80 ILE A C 1
ATOM 688 O O . ILE A 1 80 ? 8.097 0.229 -19.596 1.00 89.25 80 ILE A O 1
ATOM 692 N N . LYS A 1 8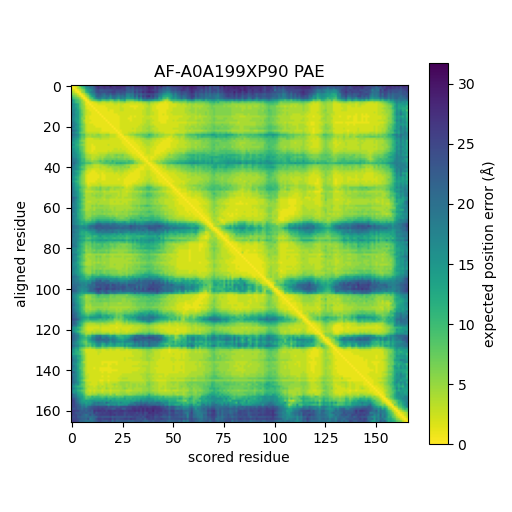1 ? 9.625 -0.033 -21.210 1.00 90.75 81 LYS A N 1
ATOM 693 C CA . LYS A 1 81 ? 10.134 -1.286 -20.655 1.00 90.75 81 LYS A CA 1
ATOM 694 C C . LYS A 1 81 ? 10.922 -0.979 -19.391 1.00 90.75 81 LYS A C 1
ATOM 696 O O . LYS A 1 81 ? 11.843 -0.174 -19.457 1.00 90.75 81 LYS A O 1
ATOM 701 N N . VAL A 1 82 ? 10.627 -1.651 -18.286 1.00 90.38 82 VAL A N 1
ATOM 702 C CA . VAL A 1 82 ? 11.366 -1.527 -17.023 1.00 90.38 82 VAL A CA 1
ATOM 703 C C . VAL A 1 82 ? 11.824 -2.913 -16.585 1.00 90.38 82 VAL A C 1
ATOM 705 O O . VAL A 1 82 ? 11.055 -3.864 -16.673 1.00 90.38 82 VAL A O 1
ATOM 708 N N . THR A 1 83 ? 13.071 -3.058 -16.141 1.00 92.75 83 THR A N 1
ATOM 709 C CA . THR A 1 83 ? 13.626 -4.376 -15.762 1.00 92.75 83 THR A CA 1
ATOM 710 C C . THR A 1 83 ? 13.931 -4.517 -14.277 1.00 92.75 83 THR A C 1
ATOM 712 O O . THR A 1 83 ? 14.103 -5.631 -13.788 1.00 92.75 83 THR A O 1
ATOM 715 N N . SER A 1 84 ? 13.998 -3.411 -13.538 1.00 90.62 84 SER A N 1
ATOM 716 C CA . SER A 1 84 ? 14.253 -3.405 -12.098 1.00 90.62 84 SER A CA 1
ATOM 717 C C . SER A 1 84 ? 13.802 -2.091 -11.461 1.00 90.62 84 SER A C 1
ATOM 719 O O . SER A 1 84 ? 13.528 -1.119 -12.160 1.00 90.62 84 SER A O 1
ATOM 721 N N . ASP A 1 85 ? 13.797 -2.044 -10.130 1.00 86.88 85 ASP A N 1
ATOM 722 C CA . ASP A 1 85 ? 13.537 -0.823 -9.356 1.00 86.88 85 ASP A CA 1
ATOM 723 C C . ASP A 1 85 ? 14.578 0.275 -9.635 1.00 86.88 85 ASP A C 1
ATOM 725 O O . ASP A 1 85 ? 14.244 1.442 -9.809 1.00 86.88 85 ASP A O 1
ATOM 729 N N . VAL A 1 86 ? 15.854 -0.105 -9.762 1.00 89.56 86 VAL A N 1
ATOM 730 C CA . VAL A 1 86 ? 16.929 0.839 -10.110 1.00 89.56 86 VAL A CA 1
ATOM 731 C C . VAL A 1 86 ? 16.709 1.419 -11.510 1.00 89.56 86 VAL A C 1
ATOM 733 O O . VAL A 1 86 ? 16.735 2.634 -11.672 1.00 89.56 86 VAL A O 1
ATOM 736 N N . ASP A 1 87 ? 16.407 0.566 -12.493 1.00 90.75 87 ASP A N 1
ATOM 737 C CA . ASP A 1 87 ? 16.095 0.983 -13.869 1.00 90.75 87 ASP A CA 1
ATOM 738 C C . ASP A 1 87 ? 14.855 1.893 -13.926 1.00 90.75 87 ASP A C 1
ATOM 740 O O . ASP A 1 87 ? 14.852 2.899 -14.634 1.00 90.75 87 ASP A O 1
ATOM 744 N N . TYR A 1 88 ? 13.824 1.598 -13.127 1.00 87.38 88 TYR A N 1
ATOM 745 C CA . TYR A 1 88 ? 12.651 2.459 -12.982 1.00 87.38 88 TYR A CA 1
ATOM 746 C C . TYR A 1 88 ? 13.028 3.859 -12.479 1.00 87.38 88 TYR A C 1
ATOM 748 O O . TYR A 1 88 ? 12.623 4.863 -13.068 1.00 87.38 88 TYR A O 1
ATOM 756 N N . LEU A 1 89 ? 13.814 3.935 -11.400 1.00 85.56 89 LEU A N 1
ATOM 757 C CA . LEU A 1 89 ? 14.233 5.201 -10.798 1.00 85.56 89 LEU A CA 1
ATOM 758 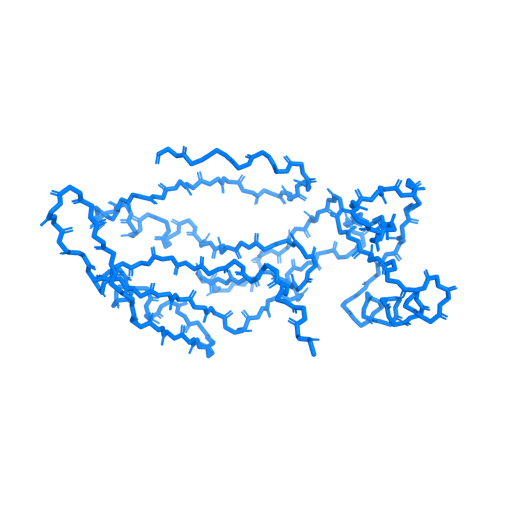C C . LEU A 1 89 ? 15.142 6.006 -11.730 1.00 85.56 89 LEU A C 1
ATOM 760 O O . LEU A 1 89 ? 15.005 7.228 -11.808 1.00 85.56 89 LEU A O 1
ATOM 764 N N . ASP A 1 90 ? 16.051 5.342 -12.440 1.00 88.38 90 ASP A N 1
ATOM 765 C CA . ASP A 1 90 ? 16.953 5.995 -13.386 1.00 88.38 90 ASP A CA 1
ATOM 766 C C . ASP A 1 90 ? 16.189 6.570 -14.579 1.00 88.38 90 ASP A C 1
ATOM 768 O O . ASP A 1 90 ? 16.377 7.741 -14.912 1.00 88.38 90 ASP A O 1
ATOM 772 N N . LYS A 1 91 ? 15.234 5.819 -15.139 1.00 87.88 91 LYS A N 1
ATOM 773 C CA . LYS A 1 91 ? 14.344 6.334 -16.188 1.00 87.88 91 LYS A CA 1
ATOM 774 C C . LYS A 1 91 ? 13.485 7.488 -15.693 1.00 87.88 91 LYS A C 1
ATOM 776 O O . LYS A 1 91 ? 13.381 8.499 -16.379 1.00 87.88 91 LYS A O 1
ATOM 781 N N . CYS A 1 92 ? 12.922 7.397 -14.486 1.00 81.56 92 CYS A N 1
ATOM 782 C CA . CYS A 1 92 ? 12.194 8.518 -13.886 1.00 81.56 92 CYS A CA 1
ATOM 783 C C . CYS A 1 92 ? 13.051 9.796 -13.861 1.00 81.56 92 CYS A C 1
ATOM 785 O O . CYS A 1 92 ? 12.573 10.861 -14.243 1.00 81.56 92 CYS A O 1
ATOM 787 N N . ARG A 1 93 ? 14.327 9.701 -13.462 1.00 82.75 93 ARG A N 1
ATOM 788 C CA . ARG A 1 93 ? 15.255 10.848 -13.452 1.00 82.75 93 ARG A CA 1
ATOM 789 C C . ARG A 1 93 ? 15.561 11.369 -14.857 1.00 82.75 93 ARG A C 1
ATOM 791 O O . ARG A 1 93 ? 15.626 12.582 -15.040 1.00 82.75 93 ARG A O 1
ATOM 798 N N . GLU A 1 94 ? 15.744 10.477 -15.828 1.00 83.31 94 GLU A N 1
ATOM 799 C CA . GLU A 1 94 ? 16.004 10.830 -17.228 1.00 83.31 94 GLU A CA 1
ATOM 800 C C . GLU A 1 94 ? 14.845 11.638 -17.832 1.00 83.31 94 GLU A C 1
ATOM 802 O O . GLU A 1 94 ? 15.059 12.724 -18.375 1.00 83.31 94 GLU A O 1
ATOM 807 N N . PHE A 1 95 ? 13.608 11.155 -17.685 1.00 76.44 95 PHE A N 1
ATOM 808 C CA . PHE A 1 95 ? 12.439 11.806 -18.282 1.00 76.44 95 PHE A CA 1
ATOM 809 C C . PHE A 1 95 ? 12.099 13.151 -17.629 1.00 76.44 95 PHE A C 1
ATOM 811 O O . PHE A 1 95 ? 11.689 14.070 -18.343 1.00 76.44 95 PHE A O 1
ATOM 818 N N . ILE A 1 96 ? 12.353 13.312 -16.323 1.00 73.12 96 ILE A N 1
ATOM 819 C CA . ILE A 1 96 ? 12.255 14.618 -15.645 1.00 73.12 96 ILE A CA 1
ATOM 820 C C . ILE A 1 96 ? 13.173 15.653 -16.321 1.00 73.12 96 ILE A C 1
ATOM 822 O O . ILE A 1 96 ? 12.795 16.810 -16.500 1.00 73.12 96 ILE A O 1
ATOM 826 N N . GLY A 1 97 ? 14.377 15.249 -16.738 1.00 63.44 97 GLY A N 1
ATOM 827 C CA . GLY A 1 97 ? 15.331 16.142 -17.400 1.00 63.44 97 GLY A CA 1
ATOM 828 C C . GLY A 1 97 ? 14.939 16.557 -18.824 1.00 63.44 97 GLY A C 1
ATOM 829 O O . GLY A 1 97 ? 15.344 17.630 -19.268 1.00 63.44 97 GLY A O 1
ATOM 830 N N . LEU A 1 98 ? 14.165 15.729 -19.537 1.00 59.78 98 LEU A N 1
ATOM 831 C CA . LEU A 1 98 ? 13.879 15.900 -20.968 1.00 59.78 98 LEU A CA 1
ATOM 832 C C . LEU A 1 98 ? 12.548 16.603 -21.272 1.00 59.78 98 LEU A C 1
ATOM 834 O O . LEU A 1 98 ? 12.491 17.368 -22.233 1.00 59.78 98 LEU A O 1
ATOM 838 N N . TYR A 1 99 ? 11.491 16.366 -20.483 1.00 56.25 99 TYR A N 1
ATOM 839 C CA . TYR A 1 99 ? 10.137 16.850 -20.816 1.00 56.25 99 TYR A CA 1
ATOM 840 C C . TYR A 1 99 ? 9.428 17.616 -19.682 1.00 56.25 99 TYR A C 1
ATOM 842 O O . TYR A 1 99 ? 8.235 17.889 -19.783 1.00 56.25 99 TYR A O 1
ATOM 850 N N . GLY A 1 100 ? 10.118 17.978 -18.594 1.00 67.06 100 GLY A N 1
ATOM 851 C CA . GLY A 1 100 ? 9.501 18.660 -17.446 1.00 67.06 100 GLY A CA 1
ATOM 852 C C . GLY A 1 100 ? 9.035 17.686 -16.359 1.00 67.06 100 GLY A C 1
ATOM 853 O O . GLY A 1 100 ? 9.872 17.032 -15.750 1.00 67.06 100 GLY A O 1
ATOM 854 N N . ILE A 1 101 ? 7.725 17.585 -16.083 1.00 63.84 101 ILE A N 1
ATOM 855 C CA . ILE A 1 101 ? 7.159 16.618 -15.112 1.00 63.84 101 ILE A CA 1
ATOM 856 C C . ILE A 1 101 ? 6.446 15.450 -15.830 1.00 63.84 101 ILE A C 1
ATOM 858 O O . ILE A 1 101 ? 5.289 15.163 -15.520 1.00 63.84 101 ILE A O 1
ATOM 862 N N . PRO A 1 102 ? 7.038 14.758 -16.822 1.00 61.38 102 PRO A N 1
ATOM 863 C CA . PRO A 1 102 ? 6.469 13.486 -17.221 1.00 61.38 102 PRO A CA 1
ATOM 864 C C . PRO A 1 102 ? 6.688 12.470 -16.087 1.00 61.38 102 PRO A C 1
ATOM 866 O O . PRO A 1 102 ? 7.752 12.417 -15.465 1.00 61.38 102 PRO A O 1
ATOM 869 N N . SER A 1 103 ? 5.678 11.659 -15.805 1.00 75.81 103 SER A N 1
ATOM 870 C CA . SER A 1 103 ? 5.760 10.576 -14.828 1.00 75.81 103 SER A CA 1
ATOM 871 C C . SER A 1 103 ? 5.636 9.248 -15.555 1.00 75.81 103 SER A C 1
ATOM 873 O O . SER A 1 103 ? 4.650 9.016 -16.252 1.00 75.81 103 SER A O 1
ATOM 875 N N . ILE A 1 104 ? 6.618 8.362 -15.386 1.00 82.62 104 ILE A N 1
ATOM 876 C CA . ILE A 1 104 ? 6.411 6.951 -15.714 1.00 82.62 104 ILE A CA 1
ATOM 877 C C . ILE A 1 104 ? 5.398 6.423 -14.706 1.00 82.62 104 ILE A C 1
ATOM 879 O O . ILE A 1 104 ? 5.633 6.514 -13.504 1.00 82.62 104 ILE A O 1
ATOM 883 N N . GLN A 1 105 ? 4.289 5.873 -15.187 1.00 82.12 105 GLN A N 1
ATOM 884 C CA . GLN A 1 105 ? 3.310 5.217 -14.331 1.00 82.12 105 GLN A CA 1
ATOM 885 C C . GLN A 1 105 ? 3.098 3.777 -14.797 1.00 82.12 105 GLN A C 1
ATOM 887 O O . GLN A 1 105 ? 3.085 3.499 -15.996 1.00 82.12 105 GLN A O 1
ATOM 892 N N . PRO A 1 106 ? 2.929 2.833 -13.871 1.00 80.62 106 PRO A N 1
ATOM 893 C CA . PRO A 1 106 ? 2.570 1.473 -14.199 1.00 80.62 106 PRO A CA 1
ATOM 894 C C . PRO A 1 106 ? 1.127 1.435 -14.683 1.00 80.62 106 PRO A C 1
ATOM 896 O O . PRO A 1 106 ? 0.233 2.019 -14.066 1.00 80.62 106 PRO A O 1
ATOM 899 N N . THR A 1 107 ? 0.895 0.697 -15.760 1.00 81.00 107 THR A N 1
ATOM 900 C CA . THR A 1 107 ? -0.450 0.385 -16.258 1.00 81.00 107 THR A CA 1
ATOM 901 C C . THR A 1 107 ? -0.879 -1.023 -15.872 1.00 81.00 107 THR A C 1
ATOM 903 O O . THR A 1 107 ? -2.067 -1.255 -15.631 1.00 81.00 107 THR A O 1
ATOM 906 N N . LYS A 1 108 ? 0.089 -1.931 -15.708 1.00 83.62 108 LYS A N 1
ATOM 907 C CA . LYS A 1 108 ? -0.085 -3.266 -15.136 1.00 83.62 108 LYS A CA 1
ATOM 908 C C . LYS A 1 108 ? 1.140 -3.639 -14.310 1.00 83.62 108 LYS A C 1
ATOM 910 O O . LYS A 1 108 ? 2.250 -3.604 -14.827 1.00 83.62 108 LYS A O 1
ATOM 915 N N . ILE A 1 109 ? 0.950 -4.094 -13.077 1.00 81.88 109 ILE A N 1
ATOM 916 C CA . ILE A 1 109 ? 2.014 -4.745 -12.305 1.00 81.88 109 ILE A CA 1
ATOM 917 C C . ILE A 1 109 ? 1.671 -6.187 -12.014 1.00 81.88 109 ILE A C 1
ATOM 919 O O . ILE A 1 109 ? 0.560 -6.515 -11.603 1.00 81.88 109 ILE A O 1
ATOM 923 N N . VAL A 1 110 ? 2.690 -7.023 -12.153 1.00 85.81 110 VAL A N 1
ATOM 924 C CA . VAL A 1 110 ? 2.669 -8.417 -11.738 1.00 85.81 110 VAL A CA 1
ATOM 925 C C . VAL A 1 110 ? 3.478 -8.547 -10.455 1.00 85.81 110 VAL A C 1
ATOM 927 O O . VAL A 1 110 ? 4.659 -8.191 -10.420 1.00 85.81 110 VAL A O 1
ATOM 930 N N . LEU A 1 111 ? 2.849 -9.062 -9.401 1.00 82.44 111 LEU A N 1
ATOM 931 C CA . LEU A 1 111 ? 3.510 -9.317 -8.124 1.00 82.44 111 LEU A CA 1
ATOM 932 C C . LEU A 1 111 ? 4.029 -10.758 -8.059 1.00 82.44 111 LEU A C 1
ATOM 934 O O . LEU A 1 111 ? 3.420 -11.687 -8.581 1.00 82.44 111 LEU A O 1
ATOM 938 N N . ASN A 1 112 ? 5.162 -10.953 -7.391 1.00 83.50 112 ASN A N 1
ATOM 939 C CA . ASN A 1 112 ? 5.717 -12.257 -7.058 1.00 83.50 112 ASN A CA 1
ATOM 940 C C . ASN A 1 112 ? 5.916 -12.357 -5.542 1.00 83.50 112 ASN A C 1
ATOM 942 O O . ASN A 1 112 ? 6.951 -11.972 -4.998 1.00 83.50 112 ASN A O 1
ATOM 946 N N . THR A 1 113 ? 4.906 -12.892 -4.860 1.00 76.50 113 THR A N 1
ATOM 947 C CA . THR A 1 113 ? 4.879 -13.040 -3.397 1.00 76.50 113 THR A CA 1
ATOM 948 C C . THR A 1 113 ? 5.269 -14.445 -2.927 1.00 76.50 113 THR A C 1
ATOM 950 O O . THR A 1 113 ? 5.324 -14.692 -1.724 1.00 76.50 113 THR A O 1
ATOM 953 N N . CYS A 1 114 ? 5.595 -15.366 -3.845 1.00 72.88 114 CYS A N 1
ATOM 954 C CA . CYS A 1 114 ? 5.710 -16.807 -3.577 1.00 72.88 114 CYS A CA 1
ATOM 955 C C . CYS A 1 114 ? 6.737 -17.186 -2.493 1.00 72.88 114 CYS A C 1
ATOM 957 O O . CYS A 1 114 ? 6.601 -18.228 -1.861 1.00 72.88 114 CYS A O 1
ATOM 959 N N . ASN A 1 115 ? 7.753 -16.350 -2.265 1.00 67.06 115 ASN A N 1
ATOM 960 C CA . ASN A 1 115 ? 8.839 -16.621 -1.316 1.00 67.06 115 ASN A CA 1
ATOM 961 C C . ASN A 1 115 ? 8.800 -15.734 -0.062 1.00 67.06 115 ASN A C 1
ATOM 963 O O . ASN A 1 115 ? 9.768 -15.705 0.697 1.00 67.06 115 ASN A O 1
ATOM 967 N N . GLN A 1 116 ? 7.714 -14.990 0.158 1.00 71.88 116 GLN A N 1
ATOM 968 C CA . GLN A 1 116 ? 7.693 -13.903 1.133 1.00 71.88 116 GLN A CA 1
ATOM 969 C C . GLN A 1 116 ? 6.770 -14.214 2.313 1.00 71.88 116 GLN A C 1
ATOM 971 O O . GLN A 1 116 ? 5.635 -14.646 2.148 1.00 71.88 116 GLN A O 1
ATOM 976 N N . LYS A 1 117 ? 7.265 -13.976 3.534 1.00 80.50 117 LYS A N 1
ATOM 977 C CA . LYS A 1 117 ? 6.538 -14.209 4.800 1.00 80.50 117 LYS A CA 1
ATOM 978 C C . LYS A 1 117 ? 5.909 -12.930 5.365 1.00 80.50 117 LYS A C 1
ATOM 980 O O . LYS A 1 117 ? 5.800 -12.776 6.578 1.00 80.50 117 LYS A O 1
ATOM 985 N N . VAL A 1 118 ? 5.581 -11.975 4.501 1.00 85.31 118 VAL A N 1
ATOM 986 C CA . VAL A 1 118 ? 5.085 -10.660 4.913 1.00 85.31 118 VAL A CA 1
ATOM 987 C C . VAL A 1 118 ? 3.565 -10.649 4.841 1.00 85.31 118 VAL A C 1
ATOM 989 O O . VAL A 1 118 ? 2.995 -10.889 3.782 1.00 85.31 118 VAL A O 1
ATOM 992 N N . ASP A 1 119 ? 2.918 -10.353 5.966 1.00 88.56 119 ASP A N 1
ATOM 993 C CA . ASP A 1 119 ? 1.458 -10.278 6.032 1.00 88.56 119 ASP A CA 1
ATOM 994 C C . ASP A 1 119 ? 0.899 -8.905 5.688 1.00 88.56 119 ASP A C 1
ATOM 996 O O . ASP A 1 119 ? -0.272 -8.820 5.352 1.00 88.56 119 ASP A O 1
ATOM 1000 N N . PHE A 1 120 ? 1.698 -7.844 5.804 1.00 88.50 120 PHE A N 1
ATOM 1001 C CA . PHE A 1 120 ? 1.250 -6.477 5.578 1.00 88.50 120 PHE A CA 1
ATOM 1002 C C . PHE A 1 120 ? 2.362 -5.637 4.959 1.00 88.50 120 PHE A C 1
ATOM 1004 O O . PHE A 1 120 ? 3.452 -5.526 5.526 1.00 88.50 120 PHE A O 1
ATOM 1011 N N . PHE A 1 121 ? 2.107 -5.062 3.785 1.00 86.12 121 PHE A N 1
ATOM 1012 C CA . PHE A 1 121 ? 3.099 -4.270 3.061 1.00 86.12 121 PHE A CA 1
ATOM 1013 C C . PHE A 1 121 ? 2.463 -3.250 2.116 1.00 86.12 121 PHE A C 1
ATOM 1015 O O . PHE A 1 121 ? 1.255 -3.240 1.883 1.00 86.12 121 PHE A O 1
ATOM 1022 N N . ARG A 1 122 ? 3.311 -2.387 1.553 1.00 83.56 122 ARG A N 1
ATOM 1023 C CA . ARG A 1 122 ? 2.982 -1.485 0.447 1.00 83.56 122 ARG A CA 1
ATOM 1024 C C . ARG A 1 122 ? 3.904 -1.777 -0.732 1.00 83.56 122 ARG A C 1
ATOM 1026 O O . ARG A 1 122 ? 5.068 -2.116 -0.523 1.00 83.56 122 ARG A O 1
ATOM 1033 N N . CYS A 1 123 ? 3.408 -1.631 -1.953 1.00 77.06 123 CYS A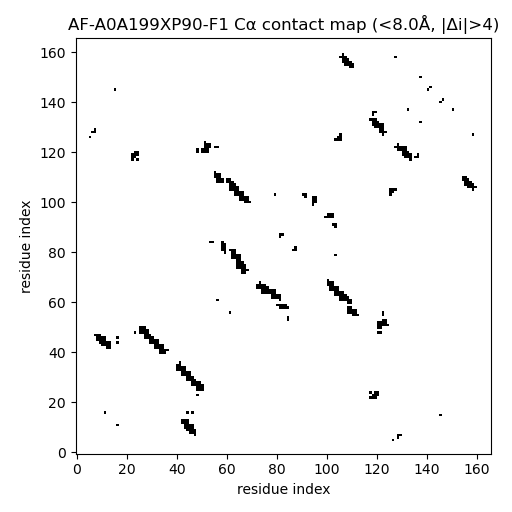 N 1
ATOM 1034 C CA . CYS A 1 123 ? 4.251 -1.628 -3.150 1.00 77.06 123 CYS A CA 1
ATOM 1035 C C . CYS A 1 123 ? 4.861 -0.236 -3.382 1.00 77.06 123 CYS A C 1
ATOM 1037 O O . CYS A 1 123 ? 4.433 0.743 -2.769 1.00 77.06 123 CYS A O 1
ATOM 1039 N N . ALA A 1 124 ? 5.908 -0.181 -4.211 1.00 66.81 124 ALA A N 1
ATOM 1040 C CA . ALA A 1 124 ? 6.728 1.008 -4.460 1.00 66.81 124 ALA A CA 1
ATOM 1041 C C . ALA A 1 124 ? 5.940 2.246 -4.947 1.00 66.81 124 ALA A C 1
ATOM 1043 O O . ALA A 1 124 ? 4.771 2.159 -5.319 1.00 66.81 124 ALA A O 1
ATOM 1044 N N . ASN A 1 125 ? 6.626 3.399 -4.950 1.00 59.25 125 ASN A N 1
ATOM 1045 C CA . ASN A 1 125 ? 6.151 4.776 -5.201 1.00 59.25 125 ASN A CA 1
ATOM 1046 C C . ASN A 1 125 ? 5.553 5.064 -6.601 1.00 59.25 125 ASN A C 1
ATOM 1048 O O . ASN A 1 125 ? 5.557 6.204 -7.058 1.00 59.25 125 ASN A O 1
ATOM 1052 N N . ASN A 1 126 ? 5.019 4.067 -7.293 1.00 55.53 126 ASN A N 1
ATOM 1053 C CA . ASN A 1 126 ? 4.693 4.151 -8.713 1.00 55.53 126 ASN A CA 1
ATOM 1054 C C . ASN A 1 126 ? 3.216 4.521 -8.935 1.00 55.53 126 ASN A C 1
ATOM 1056 O O . ASN A 1 126 ? 2.560 3.919 -9.768 1.00 55.53 126 ASN A O 1
ATOM 1060 N N . ASP A 1 127 ? 2.630 5.402 -8.118 1.00 55.94 127 ASP A N 1
ATOM 1061 C CA . ASP A 1 127 ? 1.172 5.662 -8.092 1.00 55.94 127 ASP A CA 1
ATOM 1062 C C . ASP A 1 127 ? 0.296 4.406 -7.867 1.00 55.94 127 ASP A C 1
ATOM 1064 O O . ASP A 1 127 ? -0.928 4.444 -7.939 1.00 55.94 127 ASP A O 1
ATOM 1068 N N . MET A 1 128 ? 0.919 3.291 -7.480 1.00 58.94 128 MET A N 1
ATOM 1069 C CA . MET A 1 128 ? 0.292 2.013 -7.117 1.00 58.94 128 MET A CA 1
ATOM 1070 C C . MET A 1 128 ? -0.061 1.945 -5.649 1.00 58.94 128 MET A C 1
ATOM 1072 O O . MET A 1 128 ? 0.155 0.946 -4.947 1.00 58.94 128 MET A O 1
ATOM 1076 N N . ALA A 1 129 ? -0.481 3.095 -5.159 1.00 58.16 129 ALA A N 1
ATOM 1077 C CA . ALA A 1 129 ? -0.677 3.282 -3.759 1.00 58.16 129 ALA A CA 1
ATOM 1078 C C . ALA A 1 129 ? -1.782 2.316 -3.299 1.00 58.16 129 ALA A C 1
ATOM 1080 O O . ALA A 1 129 ? -2.777 2.087 -3.988 1.00 58.16 129 ALA A O 1
ATOM 1081 N N . GLY A 1 130 ? -1.520 1.674 -2.167 1.00 72.25 130 GLY A N 1
ATOM 1082 C CA . GLY A 1 130 ? -2.387 0.667 -1.585 1.00 72.25 130 GLY A CA 1
ATOM 1083 C C . GLY A 1 130 ? -1.666 -0.074 -0.471 1.00 72.25 130 GLY A C 1
ATOM 1084 O O . GLY A 1 130 ? -0.435 -0.030 -0.365 1.00 72.25 130 GLY A O 1
ATOM 1085 N N . TYR A 1 131 ? -2.451 -0.734 0.370 1.00 84.50 131 TYR A N 1
ATOM 1086 C CA . TYR A 1 131 ? -1.961 -1.634 1.402 1.00 84.50 131 TYR A CA 1
ATOM 1087 C C . TYR A 1 131 ? -2.368 -3.049 1.038 1.00 84.50 131 TYR A C 1
ATOM 1089 O O . TYR A 1 131 ? -3.532 -3.308 0.744 1.00 84.50 131 TYR A O 1
ATOM 1097 N N . TYR A 1 132 ? -1.402 -3.952 1.084 1.00 86.56 132 TYR A N 1
ATOM 1098 C CA . TYR A 1 132 ? -1.575 -5.349 0.730 1.00 86.56 132 TYR A CA 1
ATOM 1099 C C . TYR A 1 132 ? -1.505 -6.172 2.002 1.00 86.56 132 TYR A C 1
ATOM 1101 O O . TYR A 1 132 ? -0.638 -5.943 2.852 1.00 86.56 132 TYR A O 1
ATOM 1109 N N . VAL A 1 133 ? -2.429 -7.118 2.123 1.00 88.31 133 VAL A N 1
ATOM 1110 C CA . VAL A 1 133 ? -2.498 -8.049 3.245 1.00 88.31 133 VAL A CA 1
ATOM 1111 C C . VAL A 1 133 ? -2.395 -9.481 2.735 1.00 88.31 133 VAL A C 1
ATOM 1113 O O . VAL A 1 133 ? -2.875 -9.787 1.645 1.00 88.31 133 VAL A O 1
ATOM 1116 N N . SER A 1 134 ? -1.798 -10.376 3.517 1.00 88.06 134 SER A N 1
ATOM 1117 C CA . SER A 1 134 ? -1.919 -11.812 3.263 1.00 88.06 134 SER A CA 1
ATOM 1118 C C . SER A 1 134 ? -3.350 -12.287 3.527 1.00 88.06 134 SER A C 1
ATOM 1120 O O . SER A 1 134 ? -4.075 -11.693 4.330 1.00 88.06 134 SER A O 1
ATOM 1122 N N . GLU A 1 135 ? -3.739 -13.417 2.931 1.00 86.94 135 GLU A N 1
ATOM 1123 C CA . GLU A 1 135 ? -5.037 -14.047 3.215 1.00 86.94 135 GLU A CA 1
ATOM 1124 C C . GLU A 1 135 ? -5.193 -14.374 4.709 1.00 86.94 135 GLU A C 1
ATOM 1126 O O . GLU A 1 135 ? -6.261 -14.206 5.292 1.00 86.94 135 GLU A O 1
ATOM 1131 N N . ARG A 1 136 ? -4.093 -14.757 5.371 1.00 89.81 136 ARG A N 1
ATOM 1132 C CA . ARG A 1 136 ? -4.074 -15.006 6.815 1.00 89.81 136 ARG A CA 1
ATOM 1133 C C . ARG A 1 136 ? -4.427 -13.753 7.616 1.00 89.81 136 ARG A C 1
ATOM 1135 O O . ARG A 1 136 ? -5.237 -13.835 8.536 1.00 89.81 136 ARG A O 1
ATOM 1142 N N . LEU A 1 137 ? -3.818 -12.610 7.293 1.00 92.25 137 LEU A N 1
ATOM 1143 C CA . LEU A 1 137 ? -4.121 -11.357 7.980 1.00 92.25 137 LEU A CA 1
ATOM 1144 C C . LEU A 1 137 ? -5.530 -10.870 7.646 1.00 92.25 137 LEU A C 1
ATOM 1146 O O . LEU A 1 137 ? -6.244 -10.468 8.556 1.00 92.25 137 LEU A O 1
ATOM 1150 N N . LYS A 1 138 ? -5.969 -10.971 6.388 1.00 92.75 138 LYS A N 1
ATOM 1151 C CA . LYS A 1 138 ? -7.362 -10.702 6.004 1.00 92.75 138 LYS A CA 1
ATOM 1152 C C . LYS A 1 138 ? -8.337 -11.502 6.866 1.00 92.75 138 LYS A C 1
ATOM 1154 O O . LYS A 1 138 ? -9.235 -10.908 7.456 1.00 92.75 138 LYS A O 1
ATOM 1159 N N . GLN A 1 139 ? -8.135 -12.813 7.004 1.00 93.31 139 GLN A N 1
ATOM 1160 C CA . GLN A 1 139 ? -9.010 -13.640 7.832 1.00 93.31 139 GLN A CA 1
ATOM 1161 C C . GLN A 1 139 ? -8.975 -13.203 9.300 1.00 93.31 139 GLN A C 1
ATOM 1163 O O . GLN A 1 139 ? -10.025 -13.036 9.909 1.00 93.31 139 GLN A O 1
ATOM 1168 N N . ALA A 1 140 ? -7.795 -12.899 9.846 1.00 95.00 140 ALA A N 1
ATOM 1169 C CA . ALA A 1 140 ? -7.679 -12.384 11.208 1.00 95.00 140 ALA A CA 1
ATOM 1170 C C . ALA A 1 140 ? -8.406 -11.036 11.402 1.00 95.00 140 ALA A C 1
ATOM 1172 O O . ALA A 1 140 ? -8.981 -10.803 12.464 1.00 95.00 140 ALA A O 1
ATOM 1173 N N . ILE A 1 141 ? -8.413 -10.153 10.396 1.00 93.94 141 ILE A N 1
ATOM 1174 C CA . ILE A 1 141 ? -9.168 -8.889 10.425 1.00 93.94 141 ILE A CA 1
ATOM 1175 C C . ILE A 1 141 ? -10.675 -9.170 10.487 1.00 93.94 141 ILE A C 1
ATOM 1177 O O . ILE A 1 141 ? -11.375 -8.573 11.310 1.00 93.94 141 ILE A O 1
ATOM 1181 N N . LEU A 1 142 ? -11.158 -10.091 9.647 1.00 91.88 142 LEU A N 1
ATOM 1182 C CA . LEU A 1 142 ? -12.567 -10.487 9.586 1.00 91.88 142 LEU A CA 1
ATOM 1183 C C . LEU A 1 142 ? -13.026 -11.165 10.884 1.00 91.88 142 LEU A C 1
ATOM 1185 O O . LEU A 1 142 ? -14.071 -10.803 11.420 1.00 91.88 142 LEU A O 1
ATOM 1189 N N . ASP A 1 143 ? -12.219 -12.073 11.434 1.00 97.25 143 ASP A N 1
ATOM 1190 C CA . ASP A 1 143 ? -12.511 -12.796 12.680 1.00 97.25 143 ASP A CA 1
ATOM 1191 C C . ASP A 1 143 ? -12.582 -11.861 13.900 1.00 97.25 143 ASP A C 1
ATOM 1193 O O . ASP A 1 143 ? -13.280 -12.148 14.871 1.00 97.25 143 ASP A O 1
ATOM 1197 N N . ASN A 1 144 ? -11.879 -10.723 13.852 1.00 96.88 144 ASN A N 1
ATOM 1198 C CA . ASN A 1 144 ? -11.934 -9.675 14.876 1.00 96.88 144 ASN A CA 1
ATOM 1199 C C . ASN A 1 144 ? -13.021 -8.617 14.606 1.00 96.88 144 ASN A C 1
ATOM 1201 O O . ASN A 1 144 ? -13.093 -7.616 15.320 1.00 96.88 144 ASN A O 1
ATOM 1205 N N . CYS A 1 145 ? -13.875 -8.826 13.599 1.00 96.06 145 CYS A N 1
ATOM 1206 C CA . CYS A 1 145 ? -15.004 -7.958 13.258 1.00 96.06 145 CYS A CA 1
ATOM 1207 C C . CYS A 1 145 ? -14.617 -6.497 12.958 1.00 96.06 145 CYS A C 1
ATOM 1209 O O . CYS A 1 145 ? -15.413 -5.581 13.192 1.00 96.06 145 CYS A O 1
ATOM 1211 N N . PHE A 1 146 ? -13.412 -6.244 12.438 1.00 91.81 146 PHE A N 1
ATOM 1212 C CA . PHE A 1 146 ? -13.074 -4.913 11.931 1.00 91.81 146 PHE A CA 1
ATOM 1213 C C . PHE A 1 146 ? -13.845 -4.634 10.632 1.00 91.81 146 PHE A C 1
ATOM 1215 O O . PHE A 1 146 ? -13.971 -5.497 9.766 1.00 91.81 146 PHE A O 1
ATOM 1222 N N . THR A 1 147 ? -14.374 -3.417 10.496 1.00 89.06 147 THR A N 1
ATOM 1223 C CA . THR A 1 147 ? -15.244 -3.000 9.381 1.00 89.06 147 THR A CA 1
ATOM 1224 C C . THR A 1 147 ? -14.731 -1.710 8.732 1.00 89.06 147 THR A C 1
ATOM 1226 O O . THR A 1 147 ? -13.716 -1.158 9.156 1.00 89.06 147 THR A O 1
ATOM 1229 N N . GLY A 1 148 ? -15.417 -1.226 7.689 1.00 83.44 148 GLY A N 1
ATOM 1230 C CA . GLY A 1 148 ? -15.044 0.006 6.980 1.00 83.44 148 GLY A CA 1
ATOM 1231 C C . GLY A 1 148 ? -13.940 -0.184 5.937 1.00 83.44 148 GLY A C 1
ATOM 1232 O O . GLY A 1 148 ? -13.250 0.768 5.588 1.00 83.44 148 GLY A O 1
ATOM 1233 N N . MET A 1 149 ? -13.750 -1.414 5.455 1.00 85.75 149 MET A N 1
ATOM 1234 C CA . MET A 1 149 ? -12.781 -1.748 4.412 1.00 85.75 149 MET A CA 1
ATOM 1235 C C . MET A 1 149 ? -13.324 -2.842 3.491 1.00 85.75 149 MET A C 1
ATOM 1237 O O . MET A 1 149 ? -14.201 -3.613 3.883 1.00 85.75 149 MET A O 1
ATOM 1241 N N . ARG A 1 150 ? -12.774 -2.916 2.277 1.00 82.75 150 ARG A N 1
ATOM 1242 C CA . ARG A 1 150 ? -13.013 -3.994 1.311 1.00 82.75 150 ARG A CA 1
ATOM 1243 C C . ARG A 1 150 ? -11.692 -4.682 0.987 1.00 82.75 150 ARG A C 1
ATOM 1245 O O . ARG A 1 150 ? -10.656 -4.022 0.957 1.00 82.75 150 ARG A O 1
ATOM 1252 N N . PHE A 1 151 ? -11.749 -5.980 0.718 1.00 82.12 151 PHE A N 1
ATOM 1253 C CA . PHE A 1 151 ? -10.608 -6.748 0.232 1.00 82.12 151 PHE A CA 1
ATOM 1254 C C . PHE A 1 151 ? -10.842 -7.116 -1.225 1.00 82.12 151 PHE A C 1
ATOM 1256 O O . PHE A 1 151 ? -11.931 -7.562 -1.582 1.00 82.12 151 PHE A O 1
ATOM 1263 N N . GLU A 1 152 ? -9.812 -6.940 -2.036 1.00 81.56 152 GLU A N 1
ATOM 1264 C CA . GLU A 1 152 ? -9.779 -7.353 -3.432 1.00 81.56 152 GLU A CA 1
ATOM 1265 C C . GLU A 1 152 ? -8.622 -8.337 -3.584 1.00 81.56 152 GLU A C 1
ATOM 1267 O O . GLU A 1 152 ? -7.523 -8.088 -3.084 1.00 81.56 152 GLU A O 1
ATOM 1272 N N . GLU A 1 153 ? -8.895 -9.490 -4.189 1.00 76.94 153 GLU A N 1
ATOM 1273 C CA . GLU A 1 153 ? -7.857 -10.465 -4.507 1.00 76.94 153 GLU A CA 1
ATOM 1274 C C . GLU A 1 153 ? -7.098 -9.984 -5.743 1.00 76.94 153 GLU A C 1
ATOM 1276 O O . GLU A 1 153 ? -7.704 -9.566 -6.728 1.00 76.94 153 GLU A O 1
ATOM 1281 N N . ILE A 1 154 ? -5.769 -10.001 -5.674 1.00 70.75 154 ILE A N 1
ATOM 1282 C CA . ILE A 1 154 ? -4.917 -9.397 -6.694 1.00 70.75 154 ILE A CA 1
ATOM 1283 C C . ILE A 1 154 ? -3.847 -10.407 -7.099 1.00 70.75 154 ILE A C 1
ATOM 1285 O O . ILE A 1 154 ? -2.921 -10.682 -6.337 1.00 70.75 154 ILE A O 1
ATOM 1289 N N . GLU A 1 155 ? -3.946 -10.904 -8.330 1.00 63.31 155 GLU A N 1
ATOM 1290 C CA . GLU A 1 155 ? -2.827 -11.547 -9.035 1.00 63.31 155 GLU A CA 1
ATOM 1291 C C . GLU A 1 155 ? -2.024 -10.511 -9.848 1.00 63.31 155 GLU A C 1
ATOM 1293 O O . GLU A 1 155 ? -0.798 -10.585 -9.949 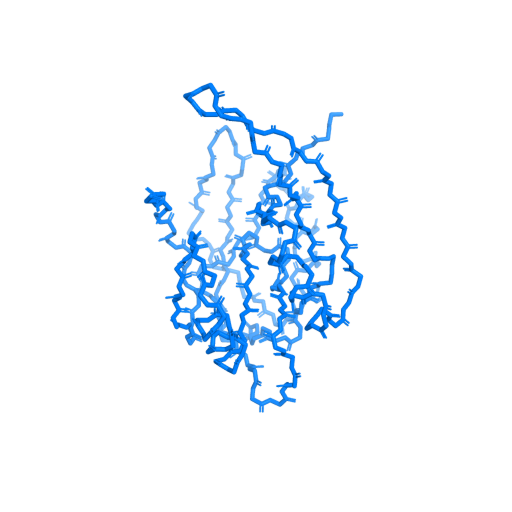1.00 63.31 155 GLU A O 1
ATOM 1298 N N . GLU A 1 156 ? -2.717 -9.501 -10.386 1.00 63.25 156 GLU A N 1
ATOM 1299 C CA . GLU A 1 156 ? -2.173 -8.408 -11.193 1.00 63.25 156 GLU A CA 1
ATOM 1300 C C . GLU A 1 156 ? -2.885 -7.092 -10.841 1.00 63.25 156 GLU A C 1
ATOM 1302 O O . GLU A 1 156 ? -4.103 -7.074 -10.669 1.00 63.25 156 GLU A O 1
ATOM 1307 N N . ILE A 1 157 ? -2.155 -5.975 -10.770 1.00 62.16 157 ILE A N 1
ATOM 1308 C CA . ILE A 1 157 ? -2.735 -4.648 -10.500 1.00 62.16 157 ILE A CA 1
ATOM 1309 C C . ILE A 1 157 ? -2.828 -3.886 -11.814 1.00 62.16 157 ILE A C 1
ATOM 1311 O O . ILE A 1 157 ? -1.794 -3.552 -12.390 1.00 62.16 157 ILE A O 1
ATOM 1315 N N . GLN A 1 158 ? -4.041 -3.582 -12.276 1.00 52.97 158 GLN A N 1
ATOM 1316 C CA . GLN A 1 158 ? -4.265 -2.732 -13.447 1.00 52.97 158 GLN A CA 1
ATOM 1317 C C . GLN A 1 158 ? -4.660 -1.328 -12.998 1.00 52.97 158 GLN A C 1
ATOM 1319 O O . GLN A 1 158 ? -5.607 -1.160 -12.232 1.00 52.97 158 GLN A O 1
ATOM 1324 N N . ASN A 1 159 ? -3.958 -0.306 -13.482 1.00 50.38 159 ASN A N 1
ATOM 1325 C CA . ASN A 1 159 ? -4.146 1.072 -13.024 1.00 50.38 159 ASN A CA 1
ATOM 1326 C C . ASN A 1 159 ? -5.350 1.750 -13.717 1.00 50.38 159 ASN A C 1
ATOM 1328 O O . ASN A 1 159 ? -5.229 2.752 -14.415 1.00 50.38 159 ASN A O 1
ATOM 1332 N N . ARG A 1 160 ? -6.541 1.162 -13.546 1.00 35.12 160 ARG A N 1
ATOM 1333 C CA . ARG A 1 160 ? -7.850 1.708 -13.944 1.00 35.12 160 ARG A CA 1
ATOM 1334 C C . ARG A 1 160 ? -8.728 1.867 -12.706 1.00 35.12 160 ARG A C 1
ATOM 1336 O O . ARG A 1 160 ? -9.765 1.223 -12.581 1.00 35.12 160 ARG A O 1
ATOM 1343 N N . VAL A 1 161 ? -8.286 2.663 -11.738 1.00 35.72 16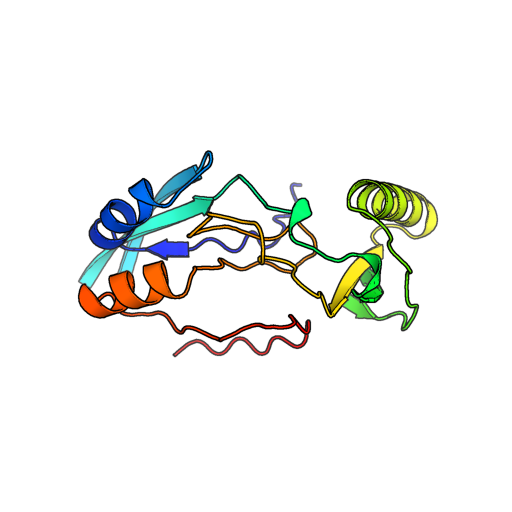1 VAL A N 1
ATOM 1344 C CA . VAL A 1 161 ? -8.997 2.751 -10.460 1.00 35.72 161 VAL A CA 1
ATOM 1345 C C . VAL A 1 161 ? -10.145 3.763 -10.548 1.00 35.72 161 VAL A C 1
ATOM 1347 O O . VAL A 1 161 ? -9.927 4.972 -10.549 1.00 35.72 161 VAL A O 1
ATOM 1350 N N . LEU A 1 162 ? -11.381 3.255 -10.569 1.00 27.69 162 LEU A N 1
ATOM 1351 C CA . LEU A 1 162 ? -12.556 3.969 -10.070 1.00 27.69 162 LEU A CA 1
ATOM 1352 C C . LEU A 1 162 ? -12.623 3.707 -8.553 1.00 27.69 162 LEU A C 1
ATOM 1354 O O . LEU A 1 162 ? -12.896 2.584 -8.124 1.00 27.69 162 LEU A O 1
ATOM 1358 N N . ILE A 1 163 ? -12.316 4.711 -7.728 1.00 30.00 163 ILE A N 1
ATOM 1359 C CA . ILE A 1 163 ? -12.537 4.631 -6.275 1.00 30.00 163 ILE A CA 1
ATOM 1360 C C . ILE A 1 163 ? -13.936 5.175 -5.990 1.00 30.00 163 ILE A C 1
ATOM 1362 O O . ILE A 1 163 ? -14.153 6.383 -6.042 1.00 30.00 163 ILE A O 1
ATOM 1366 N N . GLU A 1 164 ? -14.868 4.287 -5.654 1.00 23.12 164 GLU A N 1
ATOM 1367 C CA . GLU A 1 164 ? -16.118 4.649 -4.982 1.00 23.12 164 GLU A CA 1
ATOM 1368 C C . GLU A 1 164 ? -15.975 4.340 -3.489 1.00 23.12 164 GLU A C 1
ATOM 1370 O O . GLU A 1 164 ? -15.651 3.214 -3.101 1.00 23.12 164 GLU A O 1
ATOM 1375 N N . TYR A 1 165 ? -16.187 5.357 -2.653 1.00 25.34 165 TYR A N 1
ATOM 1376 C CA . TYR A 1 165 ? -16.394 5.178 -1.219 1.00 25.34 165 TYR A CA 1
ATOM 1377 C C . TYR A 1 165 ? -17.815 4.648 -0.995 1.00 25.34 165 TYR A C 1
ATOM 1379 O O . TYR A 1 165 ? -18.756 5.175 -1.591 1.00 25.34 165 TYR A O 1
ATOM 1387 N N . VAL A 1 166 ? -17.958 3.639 -0.131 1.00 31.81 166 VAL A N 1
ATOM 1388 C CA . VAL A 1 166 ? -19.258 3.183 0.394 1.00 31.81 166 VAL A CA 1
ATOM 1389 C C . VAL A 1 166 ? -19.445 3.737 1.797 1.00 31.81 166 VAL A C 1
ATOM 1391 O O . VAL A 1 166 ? -18.477 3.633 2.585 1.00 31.81 166 VAL A O 1
#

Mean predicted aligned error: 8.49 Å

Secondary structure (DSSP, 8-state):
---------EEE-HHHHHHHGGG--S-EEEEEEEEEETTEEEEEEEEEE----STTB-GGG-EEEEEEESSSEEEEEEEE---SHHHHHHHHHHHHHHHSSEEEEEEEEEB--TT---SEE---SSS----EE-HHHHHHHHHTT--S------SEEES-------

Sequence (166 aa):
MVEIGFYQYLIINESFLAFLKPYCNGPFQTWKIKATHKEVDYTYNIFYLNEYKSDFINYEKSTFELFEKNYSTISLNQEIKVTSDVDYLDKCREFIGLYGIPSIQPTKIVLNTCNQKVDFFRCANNDMAGYYVSERLKQAILDNCFTGMRFEEIEEIQNRVLIEYV

Foldseek 3Di:
DDPPDPQDWDWAAPVVVVVCVVLQPADKDWDWDWDDDPNDIDITIGIGRPDACQVQWQQQPWWKFKWDDDVDTHTPVHIDRAHGPVSQVVVCVVVCVPRPNIATATQKTATHCPPPPRQWHAHDPRVSHDIHGDPVVVVVCVVVVPDQDDDDDDRMDGPPDDDDRD

Radius of gyration: 17.82 Å; Cα contacts (8 Å, |Δi|>4): 254; chains: 1; bounding box: 41×41×43 Å